Protein AF-A0A0F8ZER8-F1 (afdb_monomer)

Nearest PDB structures (foldseek):
  4wpy-assembly1_A-2  TM=4.656E-01  e=1.085E+00  Mycobacterium tuberculosis H37Rv

Radius of gyration: 12.7 Å; Cα contacts (8 Å, |Δi|>4): 157; chains: 1; bounding box: 26×22×37 Å

Structure (mmCIF, N/CA/C/O backbone):
data_AF-A0A0F8ZER8-F1
#
_entry.id   AF-A0A0F8ZER8-F1
#
loop_
_atom_site.group_PDB
_atom_site.id
_atom_site.type_symbol
_atom_site.label_atom_id
_atom_site.label_alt_id
_atom_site.label_comp_id
_atom_site.label_asym_id
_atom_site.label_entity_id
_atom_site.label_seq_id
_atom_site.pdbx_PDB_ins_code
_atom_site.Cartn_x
_atom_site.Cartn_y
_atom_site.Cartn_z
_atom_site.occupancy
_atom_site.B_iso_or_equiv
_atom_site.auth_seq_id
_atom_site.auth_comp_id
_atom_site.auth_asym_id
_atom_site.auth_atom_id
_atom_site.pdbx_PDB_model_num
ATOM 1 N N . MET A 1 1 ? -2.591 -6.694 10.113 1.00 91.75 1 MET A N 1
ATOM 2 C CA . MET A 1 1 ? -2.857 -5.280 10.432 1.00 91.75 1 MET A CA 1
ATOM 3 C C . MET A 1 1 ? -4.316 -5.108 10.829 1.00 91.75 1 MET A C 1
ATOM 5 O O . MET A 1 1 ? -5.204 -5.321 9.998 1.00 91.75 1 MET A O 1
ATOM 9 N N . THR A 1 2 ? -4.562 -4.761 12.085 1.00 95.50 2 THR A N 1
ATOM 10 C CA . THR A 1 2 ? -5.862 -4.299 12.600 1.00 95.50 2 THR A CA 1
ATOM 11 C C . THR A 1 2 ? -5.984 -2.775 12.473 1.00 95.50 2 THR A C 1
ATOM 13 O O . THR A 1 2 ? -5.008 -2.096 12.143 1.00 95.50 2 THR A O 1
ATOM 16 N N . LEU A 1 3 ? -7.178 -2.225 12.717 1.00 94.44 3 LEU A N 1
ATOM 17 C CA . LEU A 1 3 ? -7.377 -0.773 12.770 1.00 94.44 3 LEU A CA 1
ATOM 18 C C . LEU A 1 3 ? -6.568 -0.131 13.912 1.00 94.44 3 LEU A C 1
ATOM 20 O O . LEU A 1 3 ? -5.865 0.850 13.690 1.00 94.44 3 LEU A O 1
ATOM 24 N N . GLU A 1 4 ? -6.580 -0.745 15.097 1.00 95.69 4 GLU A N 1
ATOM 25 C CA . GLU A 1 4 ? -5.845 -0.260 16.275 1.00 95.69 4 GLU A CA 1
ATOM 26 C C . GLU A 1 4 ? -4.324 -0.190 16.034 1.00 95.69 4 GLU A C 1
ATOM 28 O O . GLU A 1 4 ? -3.656 0.771 16.419 1.00 95.69 4 GLU A O 1
ATOM 33 N N . GLU A 1 5 ? -3.756 -1.202 15.372 1.00 95.06 5 GLU A N 1
ATOM 34 C CA . GLU A 1 5 ? -2.343 -1.201 14.976 1.00 95.06 5 GLU A CA 1
ATOM 35 C C . GLU A 1 5 ? -2.053 -0.087 13.961 1.00 95.06 5 GLU A C 1
ATOM 37 O O . GLU A 1 5 ? -1.042 0.608 14.066 1.00 95.06 5 GLU A O 1
ATOM 42 N N . TYR A 1 6 ? -2.954 0.106 12.993 1.00 94.69 6 TYR A N 1
ATOM 43 C CA . TYR A 1 6 ? -2.822 1.110 11.943 1.00 94.69 6 TYR A CA 1
ATOM 44 C C . TYR A 1 6 ? -2.845 2.544 12.488 1.00 94.69 6 TYR A C 1
ATOM 46 O O . TYR A 1 6 ? -2.061 3.389 12.039 1.00 94.69 6 TYR A 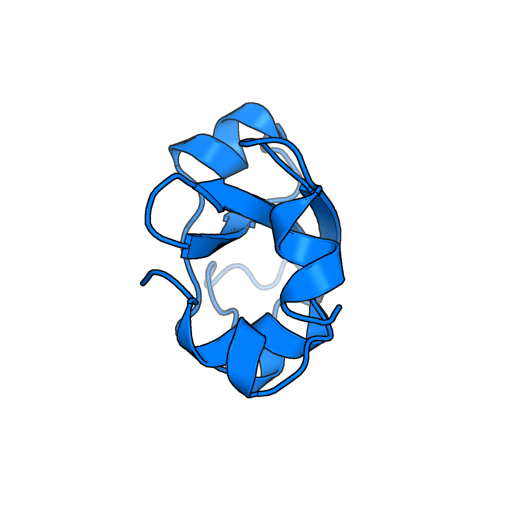O 1
ATOM 54 N N . GLU A 1 7 ? -3.699 2.842 13.465 1.00 94.50 7 GLU A N 1
ATOM 55 C CA . GLU A 1 7 ? -3.829 4.179 14.058 1.00 94.50 7 GLU A CA 1
ATOM 56 C C . GLU A 1 7 ? -2.522 4.674 14.688 1.00 94.50 7 GLU A C 1
ATOM 58 O O . GLU A 1 7 ? -2.183 5.850 14.544 1.00 94.50 7 GLU A O 1
ATOM 63 N N . LYS A 1 8 ? -1.728 3.762 15.256 1.00 96.38 8 LYS A N 1
ATOM 64 C CA . LYS A 1 8 ? -0.442 4.055 15.911 1.00 96.38 8 LYS A CA 1
ATOM 65 C C . LYS A 1 8 ? 0.699 4.366 14.928 1.00 96.38 8 LYS A C 1
ATOM 67 O O . LYS A 1 8 ? 1.756 4.832 15.345 1.00 96.38 8 LYS A O 1
ATOM 72 N N . LEU A 1 9 ? 0.516 4.110 13.630 1.00 95.31 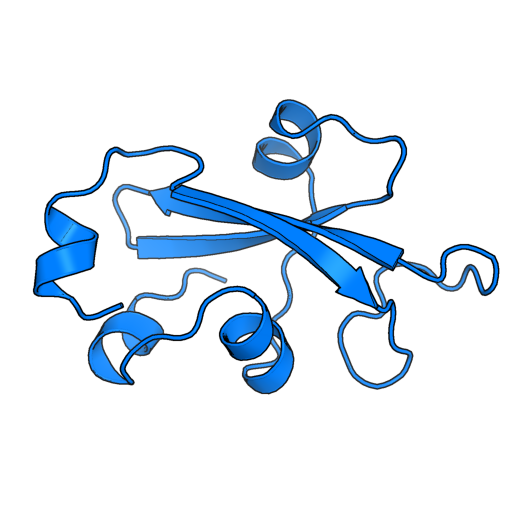9 LEU A N 1
ATOM 73 C CA . LEU A 1 9 ? 1.556 4.306 12.613 1.00 95.31 9 LEU A CA 1
ATOM 74 C C . LEU A 1 9 ? 1.676 5.772 12.151 1.00 95.31 9 LEU A C 1
ATOM 76 O O . LEU A 1 9 ? 0.678 6.496 12.126 1.00 95.31 9 LEU A O 1
ATOM 80 N N . PRO A 1 10 ? 2.864 6.215 11.703 1.00 96.12 10 PRO A N 1
ATOM 81 C CA . PRO A 1 10 ? 3.057 7.563 11.167 1.00 96.12 10 PRO A CA 1
ATOM 82 C C . PRO A 1 10 ? 2.389 7.768 9.795 1.00 96.12 10 PRO A C 1
ATOM 84 O O . PRO A 1 10 ? 2.221 6.827 9.019 1.00 96.12 10 PRO A O 1
ATOM 87 N N . TYR A 1 11 ? 2.080 9.025 9.453 1.00 95.75 11 TYR A N 1
ATOM 88 C CA . TYR A 1 11 ? 1.564 9.437 8.136 1.00 95.75 11 TYR A CA 1
ATOM 89 C C . TYR A 1 11 ? 2.649 9.414 7.049 1.00 95.75 11 TYR A C 1
ATOM 91 O O . TYR A 1 11 ? 3.142 10.442 6.581 1.00 95.75 11 TYR A O 1
ATOM 99 N N . THR A 1 12 ? 3.077 8.217 6.661 1.00 95.81 12 THR A N 1
ATOM 100 C CA . THR A 1 12 ? 4.110 8.016 5.641 1.00 95.81 12 THR A CA 1
ATOM 101 C C . THR A 1 12 ? 4.004 6.623 5.013 1.00 95.81 12 THR A C 1
ATOM 103 O O . THR A 1 12 ? 2.968 5.968 5.109 1.00 95.81 12 THR A O 1
ATOM 106 N N . ILE A 1 13 ? 5.055 6.180 4.323 1.00 96.50 13 ILE A N 1
ATOM 107 C CA . ILE A 1 13 ? 5.196 4.791 3.891 1.00 96.50 13 ILE A CA 1
ATOM 108 C C . ILE A 1 13 ? 5.316 3.916 5.142 1.00 96.50 13 ILE A C 1
ATOM 110 O O . ILE A 1 13 ? 6.298 4.011 5.873 1.00 96.50 13 ILE A O 1
ATOM 114 N N . ILE A 1 14 ? 4.318 3.071 5.376 1.00 96.38 14 ILE A N 1
ATOM 115 C CA . ILE A 1 14 ? 4.257 2.164 6.531 1.00 96.38 14 ILE A CA 1
ATOM 116 C C . ILE A 1 14 ? 4.692 0.737 6.184 1.00 96.38 14 ILE A C 1
ATOM 118 O O . ILE A 1 14 ? 4.996 -0.056 7.070 1.00 96.38 14 ILE A O 1
ATOM 122 N N . LYS A 1 15 ? 4.731 0.401 4.891 1.00 96.25 15 LYS A N 1
ATOM 123 C CA . LYS A 1 15 ? 5.280 -0.851 4.366 1.00 96.25 15 LYS A CA 1
ATOM 124 C C . LYS A 1 15 ? 5.672 -0.653 2.909 1.00 96.25 15 LYS A C 1
ATOM 126 O O . LYS A 1 15 ? 5.017 0.097 2.194 1.00 96.25 15 LYS A O 1
ATOM 131 N N . PHE A 1 16 ? 6.702 -1.343 2.449 1.00 96.81 16 PHE A N 1
ATOM 132 C CA . PHE A 1 16 ? 7.072 -1.377 1.040 1.00 96.81 16 PHE A CA 1
ATOM 133 C C . PHE A 1 16 ? 7.658 -2.740 0.687 1.00 96.81 16 PHE A C 1
ATOM 135 O O . PHE A 1 16 ? 8.030 -3.517 1.568 1.00 96.81 16 PHE A O 1
ATOM 142 N N . GLY A 1 17 ? 7.733 -3.038 -0.602 1.00 95.44 17 GLY A N 1
ATOM 143 C CA . GLY A 1 17 ? 8.312 -4.285 -1.070 1.00 95.44 17 GLY A CA 1
ATOM 144 C C . GLY A 1 17 ? 8.159 -4.463 -2.566 1.00 95.44 17 GLY A C 1
ATOM 145 O O . GLY A 1 17 ? 7.977 -3.500 -3.310 1.00 95.44 17 GLY A O 1
ATOM 146 N N . TYR A 1 18 ? 8.233 -5.718 -2.990 1.00 93.44 18 TYR A N 1
ATOM 147 C CA . TYR A 1 18 ? 8.100 -6.106 -4.382 1.00 93.44 18 TYR A CA 1
ATOM 148 C C . TYR A 1 18 ? 6.961 -7.112 -4.535 1.00 93.44 18 TYR A C 1
ATOM 150 O O . TYR A 1 18 ? 6.725 -7.925 -3.642 1.00 93.44 18 TYR A O 1
ATOM 158 N N . ILE A 1 19 ? 6.261 -7.056 -5.661 1.00 90.75 19 ILE A N 1
ATOM 159 C CA . ILE A 1 19 ? 5.215 -8.007 -6.041 1.00 90.75 19 ILE A CA 1
ATOM 160 C C . ILE A 1 19 ? 5.396 -8.387 -7.506 1.00 90.75 19 ILE A C 1
ATOM 162 O O . ILE A 1 19 ? 5.878 -7.578 -8.296 1.00 90.75 19 ILE A O 1
ATOM 166 N N . SER A 1 20 ? 5.023 -9.605 -7.881 1.00 87.44 20 SER A N 1
ATOM 167 C CA . SER A 1 20 ? 5.039 -10.003 -9.286 1.00 87.44 20 SER A CA 1
ATOM 168 C C . SER A 1 20 ? 4.069 -9.146 -10.094 1.00 87.44 20 SER A C 1
ATOM 170 O O . SER A 1 20 ? 2.914 -8.961 -9.699 1.00 87.44 20 SER A O 1
ATOM 172 N N . ASN A 1 21 ? 4.541 -8.637 -11.229 1.00 81.56 21 ASN A N 1
ATOM 173 C CA . ASN A 1 21 ? 3.670 -8.042 -12.230 1.00 81.56 21 ASN A CA 1
ATOM 174 C C . ASN A 1 21 ? 2.725 -9.133 -12.748 1.00 81.56 21 ASN A C 1
ATOM 176 O O . ASN A 1 21 ? 3.144 -10.271 -12.966 1.00 81.56 21 ASN A O 1
ATOM 180 N N . SER A 1 22 ? 1.449 -8.805 -12.919 1.00 72.50 22 SER A N 1
ATOM 181 C CA . SER A 1 22 ? 0.450 -9.784 -13.336 1.00 72.50 22 SER A CA 1
ATOM 182 C C . SER A 1 22 ? -0.541 -9.182 -14.330 1.00 72.50 22 SER A C 1
ATOM 184 O O . SER A 1 22 ? -1.212 -8.205 -13.978 1.00 72.50 22 SER A O 1
ATOM 186 N N . PRO A 1 23 ? -0.707 -9.794 -15.524 1.00 65.81 23 PRO A N 1
ATOM 187 C CA . PRO A 1 23 ? -1.773 -9.474 -16.480 1.00 65.81 23 PRO A CA 1
ATOM 188 C C . PRO A 1 23 ? -3.179 -9.491 -15.894 1.00 65.81 23 PRO A C 1
ATOM 190 O O . PRO A 1 23 ? -4.047 -8.783 -16.392 1.00 65.81 23 PRO A O 1
ATOM 193 N N . SER A 1 24 ? -3.405 -10.280 -14.841 1.00 61.88 24 SER A N 1
ATOM 194 C CA . SER A 1 24 ? -4.722 -10.464 -14.234 1.00 61.88 24 SER A CA 1
ATOM 195 C C . SER A 1 24 ? -5.044 -9.494 -13.094 1.00 61.88 24 SER A C 1
ATOM 197 O O . SER A 1 24 ? -6.111 -9.624 -12.504 1.00 61.88 24 SER A O 1
ATOM 199 N N . GLY A 1 25 ? -4.187 -8.514 -12.767 1.00 59.19 25 GLY A N 1
ATOM 200 C CA . GLY A 1 25 ? -4.678 -7.414 -11.923 1.00 59.19 25 GLY A CA 1
ATOM 201 C C . GLY A 1 25 ? -3.737 -6.264 -11.585 1.00 59.19 25 GLY A C 1
ATOM 202 O O . GLY A 1 25 ? -4.202 -5.132 -11.538 1.00 59.19 25 GLY A O 1
ATOM 203 N N . CYS A 1 26 ? -2.428 -6.470 -11.423 1.00 61.25 26 CYS A N 1
ATOM 204 C CA . CYS A 1 26 ? -1.485 -5.359 -11.212 1.00 61.25 26 CYS A CA 1
ATOM 205 C C . CYS A 1 26 ? -0.785 -4.980 -12.524 1.00 61.25 26 CYS A C 1
ATOM 207 O O . CYS A 1 26 ? 0.437 -4.892 -12.588 1.00 61.25 26 CYS A O 1
ATOM 209 N N . PHE A 1 27 ? -1.552 -4.826 -13.607 1.00 59.81 27 PHE A N 1
ATOM 210 C CA . PHE A 1 27 ? -0.987 -4.601 -14.935 1.00 59.81 27 PHE A CA 1
ATOM 211 C C . PHE A 1 27 ? -0.690 -3.124 -15.168 1.00 59.81 27 PHE A C 1
ATOM 213 O O . PHE A 1 27 ? -1.363 -2.434 -15.928 1.00 59.81 27 PHE A O 1
ATOM 220 N N . MET A 1 28 ? 0.337 -2.628 -14.486 1.00 58.44 28 MET A N 1
ATOM 221 C CA . MET A 1 28 ? 0.764 -1.238 -14.657 1.00 58.44 28 MET A CA 1
ATOM 222 C C . MET A 1 28 ? 1.583 -1.031 -15.926 1.00 58.44 28 MET A C 1
ATOM 224 O O . MET A 1 28 ? 1.772 0.088 -16.396 1.00 58.44 28 MET A O 1
ATOM 228 N N . THR A 1 29 ? 2.111 -2.116 -16.492 1.00 56.22 29 THR A N 1
ATOM 229 C CA . THR A 1 29 ? 2.929 -2.052 -17.695 1.00 56.22 29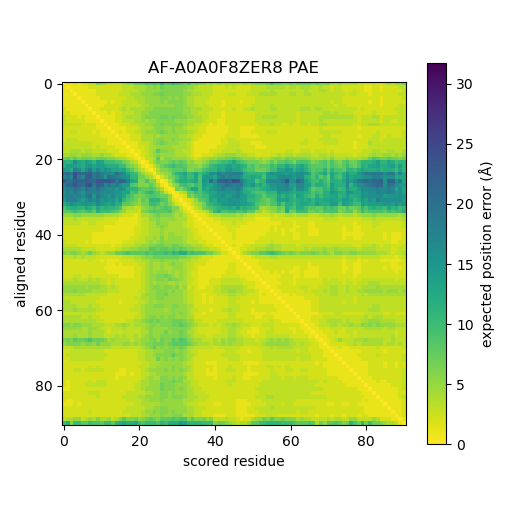 THR A CA 1
ATOM 230 C C . THR A 1 29 ? 2.534 -3.184 -18.634 1.00 56.22 29 THR A C 1
ATOM 232 O O . THR A 1 29 ? 2.381 -4.327 -18.214 1.00 56.22 29 THR A O 1
ATOM 235 N N . ARG A 1 30 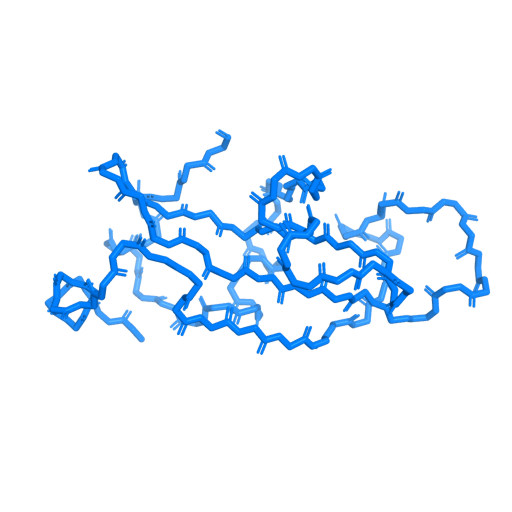? 2.403 -2.875 -19.930 1.00 58.31 30 ARG A N 1
ATOM 236 C CA . ARG A 1 30 ? 2.340 -3.885 -21.007 1.00 58.31 30 ARG A CA 1
ATOM 237 C C . ARG A 1 30 ? 3.699 -4.552 -21.251 1.00 58.31 30 ARG A C 1
ATOM 239 O O . ARG A 1 30 ? 3.858 -5.305 -22.208 1.00 58.31 30 ARG A O 1
ATOM 246 N N . ASP A 1 31 ? 4.675 -4.210 -20.421 1.00 63.44 31 ASP A N 1
ATOM 247 C CA . ASP A 1 31 ? 6.060 -4.581 -20.563 1.00 63.44 31 ASP A CA 1
ATOM 248 C C . ASP A 1 31 ? 6.261 -5.955 -19.927 1.00 63.44 31 ASP A C 1
ATOM 250 O O . ASP A 1 31 ? 6.226 -6.126 -18.705 1.00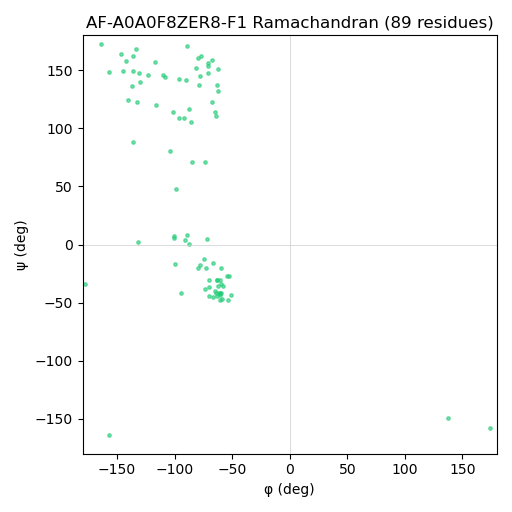 63.44 31 ASP A O 1
ATOM 254 N N . LYS A 1 32 ? 6.399 -6.964 -20.787 1.00 62.56 32 LYS A N 1
ATOM 255 C CA . LYS A 1 32 ? 6.622 -8.350 -20.367 1.00 62.56 32 LYS A CA 1
ATOM 256 C C . LYS A 1 32 ? 7.990 -8.524 -19.700 1.00 62.56 32 LYS A C 1
ATOM 258 O O . LYS A 1 32 ? 8.170 -9.503 -18.980 1.00 62.56 32 LYS A O 1
ATOM 263 N N . ASP A 1 33 ? 8.894 -7.560 -19.878 1.00 69.50 33 ASP A N 1
ATOM 264 C CA . ASP A 1 33 ? 10.246 -7.578 -19.320 1.00 69.50 33 ASP A CA 1
ATOM 265 C C . ASP A 1 33 ? 10.305 -6.985 -17.902 1.00 69.50 33 ASP A C 1
ATOM 267 O O . ASP A 1 33 ? 11.363 -6.959 -17.270 1.00 69.50 33 ASP A O 1
ATOM 271 N N . LEU A 1 34 ? 9.161 -6.550 -17.359 1.00 74.62 34 LEU A N 1
ATOM 272 C CA . LEU A 1 34 ? 9.013 -6.106 -15.975 1.00 74.62 34 LEU A CA 1
ATOM 273 C C . LEU A 1 34 ? 8.299 -7.182 -15.139 1.00 74.62 34 LEU A C 1
ATOM 275 O O . LEU A 1 34 ? 7.100 -7.054 -14.882 1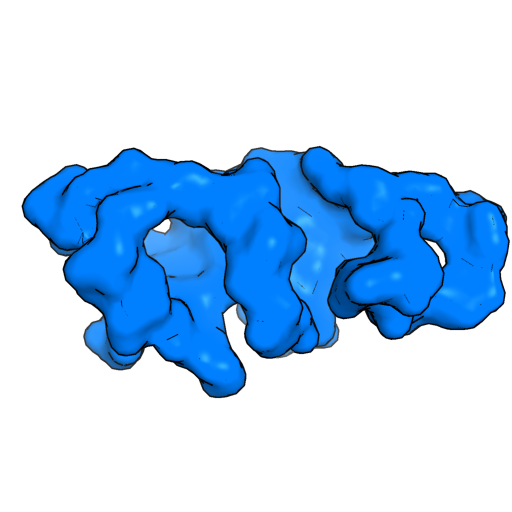.00 74.62 34 LEU A O 1
ATOM 279 N N . PRO A 1 35 ? 9.003 -8.237 -14.673 1.00 78.31 35 PRO A N 1
ATOM 280 C CA . PRO A 1 35 ? 8.386 -9.328 -13.915 1.00 78.31 35 PRO A CA 1
ATOM 281 C C . PRO A 1 35 ? 7.992 -8.924 -12.491 1.00 78.31 35 PRO A C 1
ATOM 283 O O . PRO A 1 35 ? 7.164 -9.588 -11.873 1.00 78.31 35 PRO A O 1
ATOM 286 N N . MET A 1 36 ? 8.576 -7.848 -11.954 1.00 87.44 36 MET A N 1
ATOM 287 C CA . MET A 1 36 ? 8.352 -7.384 -10.586 1.00 87.44 36 MET A CA 1
ATOM 288 C C . MET A 1 36 ? 8.032 -5.891 -10.572 1.00 87.44 36 MET A C 1
ATOM 290 O O . MET A 1 36 ? 8.666 -5.097 -11.264 1.00 87.44 36 MET A O 1
ATOM 294 N N . LEU A 1 37 ? 7.086 -5.510 -9.724 1.00 90.12 37 LEU A N 1
ATOM 295 C CA . LEU A 1 37 ? 6.747 -4.134 -9.395 1.00 90.12 37 LEU A CA 1
ATOM 296 C C . LEU A 1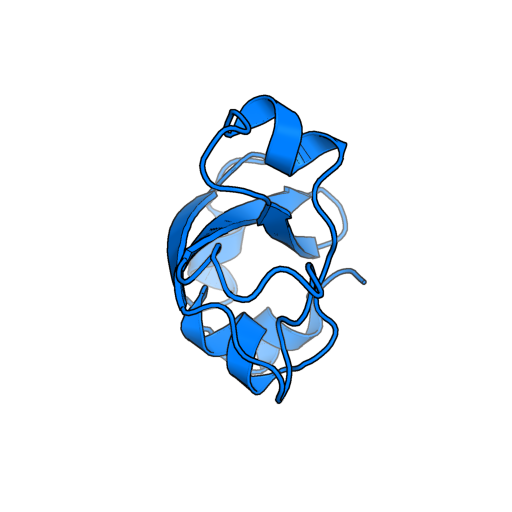 37 ? 7.183 -3.843 -7.966 1.00 90.12 37 LEU A C 1
ATOM 298 O O . LEU A 1 37 ? 7.118 -4.708 -7.092 1.00 90.12 37 LEU A O 1
ATOM 302 N N . LYS A 1 38 ? 7.600 -2.608 -7.718 1.00 93.62 38 LYS A N 1
ATOM 303 C CA . LYS A 1 38 ? 7.705 -2.071 -6.364 1.00 93.62 38 LYS A CA 1
ATOM 304 C C . LYS A 1 38 ? 6.313 -1.685 -5.881 1.00 93.62 38 LYS A C 1
ATOM 306 O O . LYS A 1 38 ? 5.517 -1.190 -6.672 1.00 93.62 38 LYS A O 1
ATOM 311 N N . TYR A 1 39 ? 6.041 -1.856 -4.592 1.00 94.31 39 TYR A N 1
ATOM 312 C CA . TYR A 1 39 ? 4.849 -1.309 -3.952 1.00 94.31 39 TYR A CA 1
ATOM 313 C C . TYR A 1 39 ? 5.190 -0.559 -2.664 1.00 94.31 39 TYR A C 1
ATOM 315 O O . TYR A 1 39 ? 6.114 -0.938 -1.942 1.00 94.31 39 TYR A O 1
ATOM 323 N N . ALA A 1 40 ? 4.418 0.478 -2.359 1.00 96.88 40 ALA A N 1
ATOM 324 C CA . ALA A 1 40 ? 4.487 1.247 -1.126 1.00 96.88 40 ALA A CA 1
ATOM 325 C C . ALA A 1 40 ? 3.079 1.428 -0.549 1.00 96.88 40 ALA A C 1
ATOM 327 O O . ALA A 1 40 ? 2.187 1.970 -1.195 1.00 96.88 40 ALA A O 1
ATOM 328 N N . VAL A 1 41 ? 2.891 0.987 0.690 1.00 96.62 41 VAL A N 1
ATOM 329 C CA . VAL A 1 41 ? 1.687 1.205 1.490 1.00 96.62 41 VAL A CA 1
ATOM 330 C C . VAL A 1 41 ? 1.854 2.529 2.218 1.00 96.62 41 VAL A C 1
ATOM 332 O O . VAL A 1 41 ? 2.766 2.678 3.033 1.00 96.62 41 VAL A O 1
ATOM 335 N N . VAL A 1 42 ? 0.993 3.494 1.919 1.00 96.88 42 VAL A N 1
ATOM 336 C CA . VAL A 1 42 ? 1.097 4.866 2.416 1.00 96.88 42 VAL A CA 1
ATOM 337 C C . VAL A 1 42 ? -0.106 5.182 3.285 1.00 96.88 42 VAL A C 1
ATOM 339 O O . VAL A 1 42 ? -1.235 5.172 2.799 1.00 96.88 42 VAL A O 1
ATOM 342 N N . LYS A 1 43 ? 0.147 5.513 4.552 1.00 96.50 43 LYS A N 1
ATOM 343 C CA . LYS A 1 43 ? -0.854 6.075 5.461 1.00 96.50 43 LYS A CA 1
ATOM 344 C C . LYS A 1 43 ? -1.041 7.567 5.178 1.00 96.50 43 LYS A C 1
ATOM 346 O O . LYS A 1 43 ? -0.071 8.301 4.977 1.00 96.50 43 LYS A O 1
ATOM 351 N N . ARG A 1 44 ? -2.295 8.008 5.174 1.00 93.81 44 ARG A N 1
ATOM 352 C CA . ARG A 1 44 ? -2.767 9.375 4.914 1.00 93.81 44 ARG A CA 1
ATOM 353 C C . ARG A 1 44 ? -3.793 9.769 5.970 1.00 93.81 44 ARG A C 1
ATOM 355 O O . ARG A 1 44 ? -4.259 8.928 6.732 1.00 93.81 44 ARG A O 1
ATOM 362 N N . THR A 1 45 ? -4.135 11.050 6.007 1.00 90.12 45 THR A N 1
ATOM 363 C CA . THR A 1 45 ? -5.163 11.595 6.906 1.00 90.12 45 THR A CA 1
ATOM 364 C C . THR A 1 45 ? -6.524 10.928 6.713 1.00 90.12 45 THR A C 1
ATOM 366 O O . THR A 1 45 ? -7.222 10.693 7.687 1.00 90.12 45 THR A O 1
ATOM 369 N N . GLU A 1 46 ? -6.872 10.568 5.477 1.00 89.56 46 GLU A N 1
ATOM 370 C CA . GLU A 1 46 ? -8.193 10.027 5.117 1.00 89.56 46 GLU A CA 1
ATOM 371 C C . GLU A 1 46 ? -8.219 8.498 4.961 1.00 89.56 46 GLU A C 1
ATOM 373 O O . GLU A 1 46 ? -9.214 7.938 4.517 1.00 89.56 46 GLU A O 1
ATOM 378 N N . GLY A 1 47 ? -7.127 7.804 5.297 1.00 95.12 47 GLY A N 1
ATOM 379 C CA . GLY A 1 47 ? -7.014 6.362 5.083 1.00 95.12 47 GLY A CA 1
ATOM 380 C C . GLY A 1 47 ? -5.650 5.970 4.543 1.00 95.12 47 GLY A C 1
ATOM 381 O O . GLY A 1 47 ? -4.640 6.608 4.840 1.00 95.12 47 GLY A O 1
ATOM 382 N N . TRP A 1 48 ? -5.592 4.911 3.748 1.00 96.31 48 TRP A N 1
ATOM 383 C CA . TRP A 1 48 ? -4.327 4.368 3.262 1.00 96.31 48 TRP A CA 1
ATOM 384 C C . TRP A 1 48 ? -4.439 3.877 1.831 1.00 96.31 48 TRP A C 1
ATOM 386 O O . TRP A 1 48 ? -5.517 3.565 1.351 1.00 96.31 48 TRP A O 1
ATOM 396 N N . VAL A 1 49 ? -3.312 3.794 1.139 1.00 95.75 49 VAL A N 1
ATOM 397 C CA . VAL A 1 49 ? -3.290 3.401 -0.269 1.00 95.75 49 VAL A CA 1
ATOM 398 C C . VAL A 1 49 ? -2.047 2.583 -0.571 1.00 95.75 49 VAL A C 1
ATOM 400 O O . VAL A 1 49 ? -0.999 2.775 0.050 1.00 95.75 49 VAL A O 1
ATOM 403 N N . VAL A 1 50 ? -2.161 1.668 -1.529 1.00 95.19 50 VAL A N 1
ATOM 404 C CA . VAL A 1 50 ? -1.013 0.958 -2.094 1.00 95.19 50 VAL A CA 1
ATOM 405 C C . VAL A 1 50 ? -0.680 1.594 -3.428 1.00 95.19 50 VAL A C 1
ATOM 407 O O . VAL A 1 50 ? -1.462 1.516 -4.373 1.00 95.19 50 VAL A O 1
ATOM 410 N N . TYR A 1 51 ? 0.492 2.205 -3.471 1.00 94.06 51 TYR A N 1
ATOM 411 C CA . TYR A 1 51 ? 1.123 2.667 -4.687 1.00 94.06 51 TYR A CA 1
ATOM 412 C C . TYR A 1 51 ? 2.006 1.585 -5.258 1.00 94.06 51 TYR A C 1
ATOM 414 O O . TYR A 1 51 ? 2.715 0.911 -4.514 1.00 94.06 51 TYR A O 1
ATOM 422 N N . PHE A 1 52 ? 2.013 1.473 -6.570 1.00 92.25 52 PHE A N 1
ATOM 423 C CA . PHE A 1 52 ? 2.888 0.587 -7.305 1.00 92.25 52 PHE A CA 1
ATOM 424 C C . PHE A 1 52 ? 3.802 1.419 -8.200 1.00 92.25 52 PHE A C 1
ATOM 426 O O . PHE A 1 52 ? 3.505 2.558 -8.549 1.00 92.25 52 PHE A O 1
ATOM 433 N N . GLY A 1 53 ? 4.936 0.856 -8.580 1.00 90.81 53 GLY A N 1
ATOM 434 C CA . GLY A 1 53 ? 5.822 1.481 -9.546 1.00 90.81 53 GLY A CA 1
ATOM 435 C C . GLY A 1 53 ? 6.826 0.503 -10.111 1.00 90.81 53 GLY A C 1
ATOM 436 O O . GLY A 1 53 ? 6.952 -0.644 -9.671 1.00 90.81 53 GLY A O 1
ATOM 437 N N . ARG A 1 54 ? 7.557 0.968 -11.114 1.00 89.56 54 ARG A N 1
ATOM 438 C CA . ARG A 1 54 ? 8.604 0.186 -11.762 1.00 89.56 54 ARG A CA 1
ATOM 439 C C . ARG A 1 54 ? 9.810 0.025 -10.825 1.00 89.56 54 ARG A C 1
ATOM 441 O O . ARG A 1 54 ? 10.062 0.903 -9.995 1.00 89.56 54 ARG A O 1
ATOM 448 N N . PRO A 1 55 ? 10.611 -1.044 -10.968 1.00 89.44 55 PRO A N 1
ATOM 449 C CA . PRO A 1 55 ? 11.803 -1.280 -10.150 1.00 89.44 55 PRO A CA 1
ATOM 450 C C . PRO A 1 55 ? 12.815 -0.127 -10.134 1.00 89.44 55 PRO A C 1
ATOM 452 O O . PRO A 1 55 ? 13.540 0.026 -9.152 1.00 89.44 55 PRO A O 1
ATOM 455 N N . GLN A 1 56 ? 12.863 0.691 -11.186 1.00 90.19 56 GLN A N 1
ATOM 456 C CA . GLN A 1 56 ? 13.796 1.814 -11.309 1.00 90.19 56 GLN A CA 1
ATOM 457 C C . GLN A 1 56 ? 13.346 3.061 -10.532 1.00 90.19 56 GLN A C 1
ATOM 459 O O . GLN A 1 56 ? 14.180 3.902 -10.212 1.00 90.19 56 GLN A O 1
ATOM 464 N N . GLN A 1 57 ? 12.056 3.184 -10.197 1.00 91.94 57 GLN A N 1
ATOM 465 C CA . GLN A 1 57 ? 11.543 4.324 -9.430 1.00 91.94 57 GLN A CA 1
ATOM 466 C C . GLN A 1 57 ? 12.008 4.259 -7.970 1.00 91.94 57 GLN A C 1
ATOM 468 O O . GLN A 1 57 ? 12.155 3.171 -7.392 1.00 91.94 57 GLN A O 1
ATOM 473 N N . THR A 1 58 ? 12.223 5.420 -7.350 1.00 95.44 58 THR A N 1
ATOM 474 C CA . THR A 1 58 ? 12.489 5.498 -5.907 1.00 95.44 58 THR A CA 1
ATOM 475 C C . THR A 1 58 ? 11.191 5.334 -5.111 1.00 95.44 58 THR A C 1
ATOM 477 O O . THR A 1 58 ? 10.093 5.516 -5.631 1.00 95.44 58 THR A O 1
ATOM 480 N N . TRP A 1 59 ? 11.283 5.014 -3.818 1.00 94.94 59 TRP A N 1
ATOM 481 C CA . TRP A 1 59 ? 10.095 4.939 -2.956 1.00 94.94 59 TRP A CA 1
ATOM 482 C C . TRP A 1 59 ? 9.382 6.290 -2.809 1.00 94.94 59 TRP A C 1
ATOM 484 O O . TRP A 1 59 ? 8.162 6.324 -2.659 1.00 94.94 59 TRP A O 1
ATOM 494 N N . ALA A 1 60 ? 10.139 7.391 -2.872 1.00 94.19 60 ALA A N 1
ATOM 495 C CA . ALA A 1 60 ? 9.587 8.739 -2.872 1.00 94.19 60 ALA A CA 1
ATOM 496 C C . ALA A 1 60 ? 8.781 8.999 -4.151 1.00 9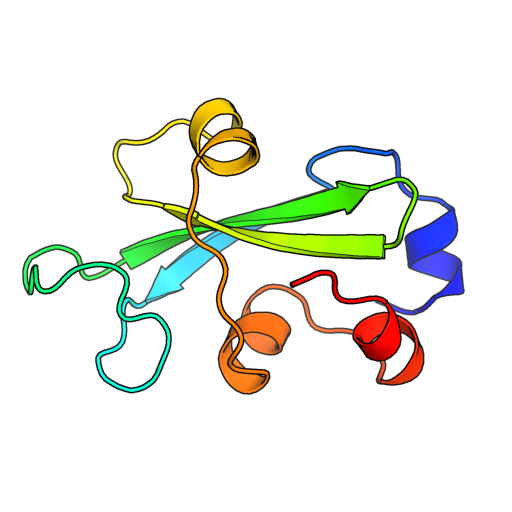4.19 60 ALA A C 1
ATOM 498 O O . ALA A 1 60 ? 7.645 9.458 -4.054 1.00 94.19 60 ALA A O 1
ATOM 499 N N . ASP A 1 61 ? 9.314 8.613 -5.316 1.00 93.94 61 ASP A N 1
ATOM 500 C CA . ASP A 1 61 ? 8.590 8.716 -6.588 1.00 93.94 61 ASP A CA 1
ATOM 501 C C . ASP A 1 61 ? 7.310 7.887 -6.543 1.00 93.94 61 ASP A C 1
ATOM 503 O O . ASP A 1 61 ? 6.239 8.395 -6.838 1.00 93.94 61 ASP A O 1
ATOM 507 N N . ILE A 1 62 ? 7.387 6.634 -6.086 1.00 93.50 62 ILE A N 1
ATOM 508 C CA . ILE A 1 62 ? 6.222 5.740 -6.007 1.00 93.50 62 ILE A CA 1
ATOM 509 C C . ILE A 1 62 ? 5.134 6.321 -5.100 1.00 93.50 62 ILE A C 1
ATOM 511 O O . ILE A 1 62 ? 3.961 6.291 -5.455 1.00 93.50 62 ILE A O 1
ATOM 515 N N . LYS A 1 63 ? 5.504 6.899 -3.953 1.00 93.56 63 LYS A N 1
ATOM 516 C CA . LYS A 1 63 ? 4.553 7.559 -3.044 1.00 93.56 63 LYS A CA 1
ATOM 517 C C . LYS A 1 63 ? 3.821 8.739 -3.704 1.00 93.56 63 LYS A C 1
ATOM 519 O O . LYS A 1 63 ? 2.698 9.043 -3.297 1.00 93.56 63 LYS A O 1
ATOM 524 N N . LEU A 1 64 ? 4.469 9.428 -4.646 1.00 90.69 64 LEU A N 1
ATOM 525 C CA . LEU A 1 64 ? 3.964 10.646 -5.286 1.00 90.69 64 LEU A CA 1
ATOM 526 C C . LEU A 1 64 ? 3.228 10.373 -6.604 1.00 90.69 64 LEU A C 1
ATOM 528 O O . LEU A 1 64 ? 2.199 10.992 -6.857 1.00 90.69 64 LEU A O 1
ATOM 532 N N . THR A 1 65 ? 3.757 9.476 -7.434 1.00 88.88 65 THR A N 1
ATOM 533 C CA . THR A 1 65 ? 3.353 9.283 -8.836 1.00 88.88 65 THR A CA 1
ATOM 534 C C . THR A 1 65 ? 3.111 7.825 -9.212 1.00 88.88 65 THR A C 1
ATOM 536 O O . THR A 1 65 ? 2.831 7.547 -10.375 1.00 88.88 65 THR A O 1
ATOM 539 N N . GLY A 1 66 ? 3.227 6.888 -8.267 1.00 90.00 66 GLY A N 1
ATOM 540 C CA . GLY A 1 66 ? 2.888 5.494 -8.527 1.00 90.00 66 GLY A CA 1
ATOM 541 C C . GLY A 1 66 ? 1.412 5.336 -8.892 1.00 90.00 66 GLY A C 1
ATOM 542 O O . GLY A 1 66 ? 0.569 6.106 -8.418 1.00 90.00 66 GLY A O 1
ATOM 543 N N . ASP A 1 67 ? 1.076 4.326 -9.693 1.00 89.19 67 ASP A N 1
ATOM 544 C CA . ASP A 1 67 ? -0.334 4.012 -9.906 1.00 89.19 67 ASP A CA 1
ATOM 545 C C . ASP A 1 67 ? -0.895 3.213 -8.726 1.00 89.19 67 ASP A C 1
ATOM 547 O O . ASP A 1 67 ? -0.173 2.619 -7.916 1.00 89.19 67 ASP A O 1
ATOM 551 N N . LYS A 1 68 ? -2.219 3.230 -8.611 1.00 89.88 68 LYS A N 1
ATOM 552 C CA . LYS A 1 68 ? -2.965 2.531 -7.568 1.00 89.88 68 LYS A CA 1
ATOM 553 C C . LYS A 1 68 ? -3.695 1.350 -8.193 1.00 89.88 68 LYS A C 1
ATOM 555 O O . LYS A 1 68 ? -4.195 1.448 -9.311 1.00 89.88 68 LYS A O 1
ATOM 560 N N . SER A 1 69 ? -3.795 0.248 -7.458 1.00 83.44 69 SER A N 1
ATOM 561 C CA . SER A 1 69 ? -4.662 -0.864 -7.854 1.00 83.44 69 SER A CA 1
ATOM 562 C C . SER A 1 69 ? -6.005 -0.745 -7.149 1.00 83.44 69 SER A C 1
ATOM 564 O O . SER A 1 69 ? -6.058 -0.389 -5.980 1.00 83.44 69 SER A O 1
ATOM 566 N N . ASN A 1 70 ? -7.085 -1.094 -7.838 1.00 85.38 70 ASN A N 1
ATOM 567 C CA . ASN A 1 70 ? -8.413 -1.270 -7.250 1.00 85.38 70 ASN A CA 1
ATOM 568 C C . ASN A 1 70 ? -8.757 -2.751 -7.012 1.00 85.38 70 ASN A C 1
ATOM 570 O O . ASN A 1 70 ? -9.884 -3.072 -6.644 1.00 85.38 70 ASN A O 1
ATOM 574 N N . THR A 1 71 ? -7.810 -3.663 -7.246 1.00 88.44 71 THR A N 1
ATOM 575 C CA . THR A 1 71 ? -8.050 -5.101 -7.124 1.00 88.44 71 THR A CA 1
ATOM 576 C C . THR A 1 71 ? -7.699 -5.574 -5.720 1.00 88.44 71 THR A C 1
ATOM 578 O O . THR A 1 71 ? -6.524 -5.668 -5.356 1.00 88.44 71 THR A O 1
ATOM 581 N N . GLU A 1 72 ? -8.727 -5.908 -4.941 1.00 91.44 72 GLU A N 1
ATOM 582 C CA . GLU A 1 72 ? -8.613 -6.304 -3.533 1.00 91.44 72 GLU A CA 1
ATOM 583 C C . GLU A 1 72 ? -7.575 -7.404 -3.288 1.00 91.44 72 GLU A C 1
ATOM 585 O O . GLU A 1 72 ? -6.757 -7.279 -2.376 1.00 91.44 72 GLU A O 1
ATOM 590 N N . GLU A 1 73 ? -7.539 -8.435 -4.135 1.00 90.00 73 GLU A N 1
ATOM 591 C CA . GLU A 1 73 ? -6.564 -9.523 -4.025 1.00 90.00 73 GLU A CA 1
ATOM 592 C C . GLU A 1 73 ? -5.115 -9.002 -3.977 1.00 90.00 73 GLU A C 1
ATOM 594 O O . GLU A 1 73 ? -4.334 -9.388 -3.104 1.00 90.00 73 GLU A O 1
ATOM 599 N N . TYR A 1 74 ? -4.747 -8.087 -4.878 1.00 88.00 74 TYR A N 1
ATOM 600 C CA . TYR A 1 74 ? -3.385 -7.549 -4.956 1.00 88.00 74 TYR A CA 1
ATOM 601 C C . TYR A 1 74 ? -3.091 -6.581 -3.816 1.00 88.00 74 TYR A C 1
ATOM 603 O O . TYR A 1 74 ? -1.999 -6.618 -3.244 1.00 88.00 74 TYR A O 1
ATOM 611 N N . ILE A 1 75 ? -4.075 -5.762 -3.441 1.00 92.69 75 ILE A N 1
ATOM 612 C CA . ILE A 1 75 ? -3.954 -4.857 -2.298 1.00 92.69 75 ILE A CA 1
ATOM 613 C C . ILE A 1 75 ? -3.664 -5.670 -1.025 1.00 92.69 75 ILE A C 1
ATOM 615 O O . ILE A 1 75 ? -2.713 -5.362 -0.302 1.00 92.69 75 ILE A O 1
ATOM 619 N N . ARG A 1 76 ? -4.412 -6.755 -0.782 1.00 93.94 76 ARG A N 1
ATOM 620 C CA . ARG A 1 76 ? -4.236 -7.618 0.398 1.00 93.94 76 ARG A CA 1
ATOM 621 C C . ARG A 1 76 ? -2.949 -8.438 0.367 1.00 93.94 76 ARG A C 1
ATOM 623 O O . ARG A 1 76 ? -2.369 -8.671 1.425 1.00 93.94 76 ARG A O 1
ATOM 630 N N . ARG A 1 77 ? -2.443 -8.822 -0.812 1.00 92.38 77 ARG A N 1
ATOM 631 C CA . ARG A 1 77 ? -1.100 -9.427 -0.945 1.00 92.38 77 ARG A CA 1
ATOM 632 C C . ARG A 1 77 ? 0.002 -8.465 -0.486 1.00 92.38 77 ARG A C 1
ATOM 634 O O . ARG A 1 77 ? 0.924 -8.875 0.218 1.00 92.38 77 ARG A O 1
ATOM 641 N N . CYS A 1 78 ? -0.097 -7.184 -0.841 1.00 93.88 78 CYS A N 1
ATOM 642 C CA . CYS A 1 78 ? 0.849 -6.155 -0.397 1.00 93.88 78 CYS A CA 1
ATOM 643 C C . CYS A 1 78 ? 0.704 -5.859 1.101 1.00 93.88 78 CYS A C 1
ATOM 645 O O . CYS A 1 78 ? 1.696 -5.766 1.839 1.00 93.88 78 CYS A O 1
ATOM 647 N N . PHE A 1 79 ? -0.536 -5.738 1.569 1.00 95.25 79 PHE A N 1
ATOM 648 C CA . PHE A 1 79 ? -0.843 -5.360 2.938 1.00 95.25 79 PHE A CA 1
ATOM 649 C C . PHE A 1 79 ? -1.964 -6.218 3.538 1.00 95.25 79 PHE A C 1
ATOM 651 O O . PHE A 1 79 ? -3.131 -5.838 3.480 1.00 95.25 79 PHE A O 1
ATOM 658 N N . PRO A 1 80 ? -1.618 -7.367 4.149 1.00 95.62 80 PRO A N 1
ATOM 659 C CA . PRO A 1 80 ? -2.595 -8.212 4.824 1.00 95.62 80 PRO A CA 1
ATOM 660 C C . PRO A 1 80 ? -3.224 -7.486 6.019 1.00 95.62 80 PRO A C 1
ATOM 662 O O . PRO A 1 80 ? -2.577 -7.223 7.045 1.00 95.62 80 PRO A O 1
ATOM 665 N N . CYS A 1 81 ? -4.502 -7.155 5.886 1.00 95.81 81 CYS A N 1
ATOM 666 C CA . CYS A 1 81 ? -5.266 -6.429 6.886 1.00 95.81 81 CYS A CA 1
ATOM 667 C C . CYS A 1 81 ? -6.658 -7.031 7.093 1.00 95.81 81 CYS A C 1
ATOM 669 O O . CYS A 1 81 ? -7.145 -7.824 6.286 1.00 95.81 81 CYS A O 1
ATOM 671 N N . THR A 1 82 ? -7.260 -6.665 8.221 1.00 97.31 82 THR A N 1
ATOM 672 C CA . THR A 1 82 ? -8.661 -6.969 8.540 1.00 97.31 82 THR A CA 1
ATOM 673 C C . THR A 1 82 ? -9.613 -6.211 7.614 1.00 97.31 82 THR A C 1
ATOM 675 O O . THR A 1 82 ? -9.251 -5.174 7.059 1.00 97.31 82 THR A O 1
ATOM 678 N N . ASP A 1 83 ? -10.848 -6.693 7.473 1.00 96.81 83 ASP A N 1
ATOM 679 C CA . ASP A 1 83 ? -11.858 -6.049 6.619 1.00 96.81 83 ASP A CA 1
ATOM 680 C C . ASP A 1 83 ? -12.210 -4.637 7.082 1.00 96.81 83 ASP A C 1
ATOM 682 O O . ASP A 1 83 ? -12.418 -3.746 6.266 1.00 96.81 83 ASP A O 1
ATOM 686 N N . GLU A 1 84 ? -12.230 -4.408 8.395 1.00 95.69 84 GLU A N 1
ATOM 687 C CA . GLU A 1 84 ? -12.449 -3.082 8.968 1.00 95.69 84 GLU A CA 1
ATOM 688 C C . GLU A 1 84 ? -11.372 -2.086 8.527 1.00 95.69 84 GLU A C 1
ATOM 690 O O . GLU A 1 84 ? -11.686 -0.977 8.106 1.00 95.69 84 GLU A O 1
ATOM 695 N N . MET A 1 85 ? -10.108 -2.507 8.533 1.00 95.19 85 MET A N 1
ATOM 696 C CA . MET A 1 85 ? -9.002 -1.680 8.058 1.00 95.19 85 MET A CA 1
ATOM 697 C C . MET A 1 85 ? -9.048 -1.500 6.530 1.00 95.19 85 MET A C 1
ATOM 699 O O . MET A 1 85 ? -8.769 -0.412 6.019 1.00 95.19 85 MET A O 1
ATOM 703 N N . PHE A 1 86 ? -9.452 -2.537 5.792 1.00 96.56 86 PHE A N 1
ATOM 704 C CA . PHE A 1 86 ? -9.586 -2.479 4.336 1.00 96.56 86 PHE A CA 1
ATOM 705 C C . PHE A 1 86 ? -10.642 -1.464 3.870 1.00 96.56 86 PHE A C 1
ATOM 707 O O . PHE A 1 86 ? -10.447 -0.820 2.843 1.00 96.56 86 PHE A O 1
ATOM 714 N N . LYS A 1 87 ? -11.701 -1.224 4.656 1.00 95.50 87 LYS A N 1
ATOM 715 C CA . LYS A 1 87 ? -12.699 -0.169 4.376 1.00 95.50 87 LYS A CA 1
ATOM 716 C C . LYS A 1 87 ? -12.107 1.243 4.307 1.00 95.50 87 LYS A C 1
ATOM 718 O O . LYS A 1 87 ? -12.728 2.121 3.722 1.00 95.50 87 LYS A O 1
ATOM 723 N N . LEU A 1 88 ? -10.925 1.462 4.887 1.00 95.56 88 LEU A N 1
ATOM 724 C CA . LEU A 1 88 ? -10.205 2.740 4.844 1.00 95.56 88 LEU A CA 1
ATOM 725 C C . LEU A 1 88 ? -9.263 2.865 3.635 1.00 95.56 88 LEU A C 1
ATOM 727 O O . LEU A 1 88 ? -8.438 3.781 3.589 1.00 95.56 88 LEU A O 1
ATOM 731 N N . TYR A 1 89 ? -9.316 1.924 2.689 1.00 95.75 89 TYR A N 1
ATOM 732 C CA . TYR A 1 89 ? -8.502 1.986 1.483 1.00 95.75 89 TYR A CA 1
ATOM 733 C C . TYR A 1 89 ? -8.944 3.151 0.584 1.00 95.75 89 TYR A C 1
ATOM 735 O O . TYR A 1 89 ? -10.094 3.227 0.158 1.00 95.75 89 TYR A O 1
ATOM 743 N N . ALA A 1 90 ? -8.011 4.050 0.279 1.00 89.81 90 ALA A N 1
ATOM 744 C CA . ALA A 1 90 ? -8.221 5.248 -0.518 1.00 89.81 90 ALA A CA 1
ATOM 745 C C . ALA A 1 90 ? -7.828 5.005 -1.984 1.00 89.81 90 ALA A C 1
ATOM 747 O O . ALA A 1 90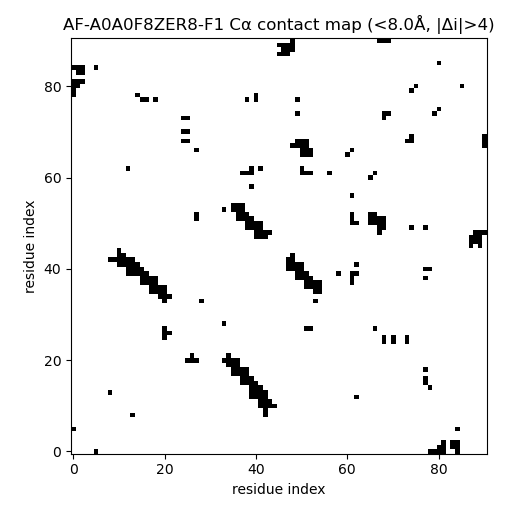 ? -6.640 4.903 -2.316 1.00 89.81 90 ALA A O 1
ATOM 748 N N . LEU A 1 91 ? -8.840 4.947 -2.854 1.00 80.69 91 LEU A N 1
ATOM 749 C CA . LEU A 1 91 ? -8.677 4.912 -4.312 1.00 80.69 91 LEU A CA 1
ATOM 750 C C . LEU A 1 91 ? -8.179 6.242 -4.887 1.00 80.69 91 LEU A C 1
ATOM 752 O O . LEU A 1 91 ? -8.266 7.303 -4.236 1.00 80.69 91 LEU A O 1
#

Solvent-accessible surface area (backbone atoms only — not comparable to full-atom values): 5378 Å² total; per-residue (Å²): 81,49,53,75,63,54,69,76,52,67,80,36,76,77,46,72,53,74,45,72,47,32,92,88,63,61,58,86,58,96,51,83,89,49,59,50,27,30,36,37,33,32,38,49,97,87,30,31,35,53,21,30,35,55,72,86,57,51,73,69,50,24,75,76,70,30,53,70,71,90,46,63,72,62,52,39,71,78,51,61,54,38,71,77,40,55,72,36,56,50,129

Foldseek 3Di:
DEPVVVVPDDQFFPAKDKDAADPVWNPPDPDPVQRIWIWTWGHDPQAIFIFIGGPPDDPVCSVPPGDGTPDPVVRCVRPPYDPVNVVSYDD

pLDDT: mean 88.61, std 11.14, range [56.22, 97.31]

Sequence (91 aa):
MTLEEYEKLPYTIIKFGYISNSPSGCFMTRDKDLPMLKYAVVKRTEGWVVYFGRPQQTWADIKLTGDKSNTEEYIRRCFPCTDEMFKLYAL

Organism: NCBI:txid412755

Mean predicted aligned error: 4.27 Å

Secondary structure (DSSP, 8-state):
--HHHHHTS-SSEEEEEEEE--TTS----S-TT--EEEEEEEEETTEEEEEEE-TTS-HHHHHHH-EE---HHHHHHHS---HHHHTTB--